Protein AF-A0A6G3PNI9-F1 (afdb_monomer_lite)

Radius of gyration: 14.33 Å; chains: 1; bounding box: 41×22×34 Å

pLDDT: mean 92.24, std 8.2, range [60.22, 98.5]

Sequence (84 aa):
MSDRADHRDRLRALEFDAFVAGAGGRLLHTATLLTGEPPQPPGAYPRAEHLLHAALSRTYAEWDRLHGGDPYDLARRELALRFA

Foldseek 3Di:
DVVVVVVVVVVLVVVLVVVCVVCVVVQLVVLCVLVVFDPPDPPSRVRSVVLLVQLSVVLSVCSVVCVPPDSNVSSSVSSVVVSD

Secondary structure (DSSP, 8-state):
-HHHHHHHHHHHHHHHHHHHHHHHHHHHHHHHHHHT----STT--HHHHHHHHHHHHHHHHTGGG-TT--HHHHHHHHHHHHH-

Structure (mmCIF, N/CA/C/O backbone):
data_AF-A0A6G3PNI9-F1
#
_entry.id   AF-A0A6G3PNI9-F1
#
loop_
_atom_site.group_PDB
_atom_site.id
_atom_site.type_symbol
_atom_site.label_atom_id
_atom_site.label_alt_id
_atom_site.label_comp_id
_atom_site.label_asym_id
_atom_site.label_entity_id
_atom_site.label_seq_id
_atom_site.pdbx_PDB_ins_code
_atom_site.Cartn_x
_atom_site.Cartn_y
_atom_site.Cartn_z
_atom_site.occupancy
_atom_site.B_iso_or_equiv
_atom_site.auth_seq_id
_atom_site.auth_comp_id
_atom_site.auth_asym_id
_atom_site.auth_atom_id
_atom_site.pdbx_PDB_model_num
ATOM 1 N N . MET A 1 1 ? 29.650 -6.878 -14.835 1.00 60.22 1 MET A N 1
ATOM 2 C CA . MET A 1 1 ? 28.254 -7.375 -14.884 1.00 60.22 1 MET A CA 1
ATOM 3 C C . MET A 1 1 ? 27.433 -6.985 -13.649 1.00 60.22 1 MET A C 1
ATOM 5 O O . MET A 1 1 ? 26.236 -6.823 -13.824 1.00 60.22 1 MET A O 1
ATOM 9 N N . SER A 1 2 ? 28.039 -6.750 -12.470 1.00 65.06 2 SER A N 1
ATOM 10 C CA . SER A 1 2 ? 27.339 -6.298 -11.242 1.00 65.06 2 SER A CA 1
ATOM 11 C C . SER A 1 2 ? 26.644 -4.935 -11.372 1.00 65.06 2 SER A C 1
ATOM 13 O O . SER A 1 2 ? 25.478 -4.800 -11.034 1.00 65.06 2 SER A O 1
ATOM 15 N N . ASP A 1 3 ? 27.311 -3.961 -11.995 1.00 76.06 3 ASP A N 1
ATOM 16 C CA . ASP A 1 3 ? 26.843 -2.566 -12.069 1.00 76.06 3 ASP A CA 1
ATOM 17 C C . ASP A 1 3 ? 25.460 -2.388 -12.740 1.00 76.06 3 ASP A C 1
ATOM 19 O O . ASP A 1 3 ? 24.672 -1.518 -12.380 1.00 76.06 3 ASP A O 1
ATOM 23 N N . ARG A 1 4 ? 25.102 -3.279 -13.678 1.00 71.88 4 ARG A N 1
ATOM 24 C CA . ARG A 1 4 ? 23.784 -3.271 -14.342 1.00 71.88 4 ARG A CA 1
ATOM 25 C C . ARG A 1 4 ? 22.665 -3.890 -13.501 1.00 71.88 4 ARG A C 1
ATOM 27 O O . ARG A 1 4 ? 21.500 -3.586 -13.745 1.00 71.88 4 ARG A O 1
ATOM 34 N N . ALA A 1 5 ? 22.984 -4.808 -12.591 1.00 76.62 5 ALA A N 1
ATOM 35 C CA . ALA A 1 5 ? 22.004 -5.345 -11.648 1.00 76.62 5 ALA A CA 1
ATOM 36 C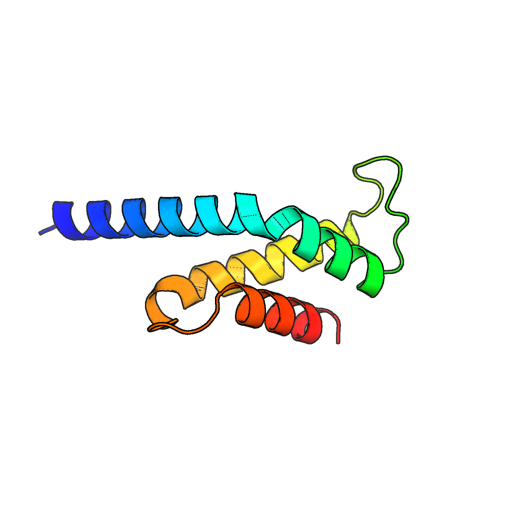 C . ALA A 1 5 ? 21.709 -4.289 -10.578 1.00 76.62 5 ALA A C 1
ATOM 38 O O . ALA A 1 5 ? 20.561 -3.881 -10.444 1.00 76.62 5 ALA A O 1
ATOM 39 N N . ASP A 1 6 ? 22.760 -3.715 -9.989 1.00 84.94 6 ASP A N 1
ATOM 40 C CA . ASP A 1 6 ? 22.652 -2.672 -8.964 1.00 84.94 6 ASP A CA 1
ATOM 41 C C . ASP A 1 6 ? 21.923 -1.420 -9.480 1.00 84.94 6 ASP A C 1
ATOM 43 O O . ASP A 1 6 ? 21.135 -0.802 -8.766 1.00 84.94 6 ASP A O 1
ATOM 47 N N . HIS A 1 7 ? 22.158 -1.032 -10.738 1.00 86.88 7 HIS A N 1
ATOM 48 C CA . HIS A 1 7 ? 21.441 0.084 -11.353 1.00 86.88 7 HIS A CA 1
ATOM 49 C C . HIS A 1 7 ? 19.943 -0.202 -11.536 1.00 86.88 7 HIS A C 1
ATOM 51 O O . HIS A 1 7 ? 19.123 0.670 -11.251 1.00 86.88 7 HIS A O 1
ATOM 57 N N . ARG A 1 8 ? 19.574 -1.415 -11.973 1.00 87.44 8 ARG A N 1
ATOM 58 C CA . ARG A 1 8 ? 18.164 -1.808 -12.129 1.00 87.44 8 ARG A CA 1
ATOM 59 C C . ARG A 1 8 ? 17.447 -1.875 -10.786 1.00 87.44 8 ARG A C 1
ATOM 61 O O . ARG A 1 8 ? 16.341 -1.3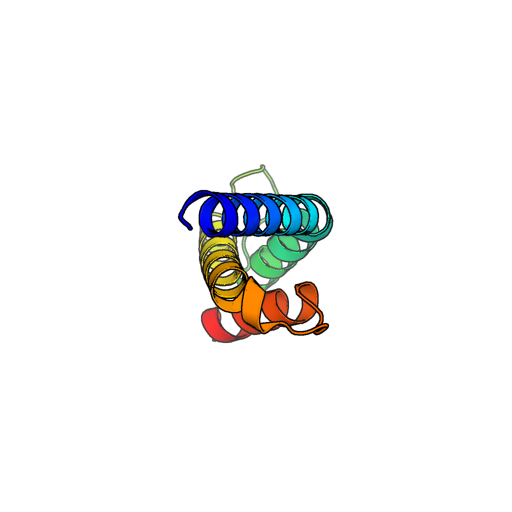59 -10.686 1.00 87.44 8 ARG A O 1
ATOM 68 N N . ASP A 1 9 ? 18.100 -2.406 -9.757 1.00 89.44 9 ASP A N 1
ATOM 69 C CA . ASP A 1 9 ? 17.530 -2.474 -8.408 1.00 89.44 9 ASP A CA 1
ATOM 70 C C . ASP A 1 9 ? 17.273 -1.073 -7.831 1.00 89.44 9 ASP A C 1
ATOM 72 O O . ASP A 1 9 ? 16.228 -0.828 -7.229 1.00 89.44 9 ASP A O 1
ATOM 76 N N . ARG A 1 10 ? 18.180 -0.114 -8.073 1.00 91.62 10 ARG A N 1
ATOM 77 C CA . ARG A 1 10 ? 17.979 1.291 -7.676 1.00 91.62 10 ARG A CA 1
ATOM 78 C C . ARG A 1 10 ? 16.820 1.948 -8.419 1.00 91.62 10 ARG A C 1
ATOM 80 O O . ARG A 1 10 ? 16.031 2.646 -7.792 1.00 91.62 10 ARG A O 1
ATOM 87 N N . LEU A 1 11 ? 16.716 1.746 -9.734 1.00 91.38 11 LEU A N 1
ATOM 88 C CA . LEU A 1 11 ? 15.608 2.291 -10.524 1.00 91.38 11 LEU A CA 1
ATOM 89 C C . LEU A 1 11 ? 14.267 1.724 -10.055 1.00 91.38 11 LEU A C 1
ATOM 91 O O . LEU A 1 11 ? 13.350 2.493 -9.784 1.00 91.38 11 LEU A O 1
ATOM 95 N N . ARG A 1 12 ? 14.193 0.404 -9.857 1.00 92.00 12 ARG A N 1
ATOM 96 C CA . ARG A 1 12 ? 13.022 -0.274 -9.294 1.00 92.00 12 ARG A CA 1
ATOM 97 C C . ARG A 1 12 ? 12.614 0.313 -7.943 1.00 92.00 12 ARG A C 1
ATOM 99 O O . ARG A 1 12 ? 11.432 0.562 -7.722 1.00 92.00 12 ARG A O 1
ATOM 106 N N . ALA A 1 13 ? 13.572 0.538 -7.044 1.00 94.50 13 ALA A N 1
ATOM 107 C CA . ALA A 1 13 ? 13.294 1.140 -5.742 1.00 94.50 13 ALA A CA 1
ATOM 108 C C . ALA A 1 13 ? 12.733 2.566 -5.880 1.00 94.50 13 ALA A C 1
ATOM 110 O O . ALA A 1 13 ? 11.726 2.884 -5.258 1.00 94.50 13 ALA A O 1
ATOM 111 N N . LEU A 1 14 ? 13.320 3.395 -6.749 1.00 95.81 14 LEU A N 1
ATOM 112 C CA . LEU A 1 14 ? 12.862 4.770 -6.979 1.00 95.81 14 LEU A CA 1
ATOM 113 C C . LEU A 1 14 ? 11.463 4.838 -7.605 1.00 95.81 14 LEU A C 1
ATOM 115 O O . LEU A 1 14 ? 10.648 5.671 -7.210 1.00 95.81 14 LEU A O 1
ATOM 119 N N . GLU A 1 15 ? 11.171 3.972 -8.575 1.00 95.38 15 GLU A N 1
ATOM 120 C CA . GLU A 1 15 ? 9.840 3.869 -9.181 1.00 95.38 15 GLU A CA 1
ATOM 121 C C . GLU A 1 15 ? 8.793 3.437 -8.152 1.00 95.38 15 GLU A C 1
ATOM 123 O O . GLU A 1 15 ? 7.695 3.999 -8.103 1.00 95.38 15 GLU A O 1
ATOM 128 N N . PHE A 1 16 ? 9.144 2.470 -7.301 1.00 96.50 16 PHE A N 1
ATOM 129 C CA . PHE A 1 16 ? 8.277 2.027 -6.220 1.00 96.50 16 PHE A CA 1
ATOM 130 C C . PHE A 1 16 ? 8.042 3.131 -5.186 1.00 96.50 16 PHE A C 1
ATOM 132 O O . PHE A 1 16 ? 6.898 3.370 -4.801 1.00 96.50 16 PHE A O 1
ATOM 139 N N . ASP A 1 17 ? 9.087 3.852 -4.783 1.00 97.38 17 ASP A N 1
ATOM 140 C CA . ASP A 1 17 ? 8.979 4.978 -3.853 1.00 97.38 17 ASP A CA 1
ATOM 141 C C . ASP A 1 17 ? 8.079 6.084 -4.417 1.00 97.38 17 ASP A C 1
ATOM 143 O O . ASP A 1 17 ? 7.209 6.598 -3.711 1.00 97.38 17 ASP A O 1
ATOM 147 N N . ALA A 1 18 ? 8.219 6.414 -5.705 1.00 97.50 18 ALA A N 1
ATOM 148 C CA . ALA A 1 18 ? 7.353 7.382 -6.376 1.00 97.50 18 ALA A CA 1
ATOM 149 C C . ALA A 1 18 ? 5.883 6.924 -6.390 1.00 97.50 18 ALA A C 1
ATOM 151 O O . ALA A 1 18 ? 4.971 7.720 -6.139 1.00 97.50 18 ALA A O 1
ATOM 152 N N . PHE A 1 19 ? 5.643 5.632 -6.624 1.00 96.94 19 PHE A N 1
ATOM 153 C CA . PHE A 1 19 ? 4.313 5.041 -6.521 1.00 96.94 19 PHE A CA 1
ATOM 154 C C . PHE A 1 19 ? 3.746 5.143 -5.099 1.00 96.94 19 PHE A C 1
ATOM 156 O O . PHE A 1 19 ? 2.618 5.612 -4.924 1.00 96.94 19 PHE A O 1
ATOM 163 N N . VAL A 1 20 ? 4.514 4.761 -4.074 1.00 97.81 20 VAL A N 1
ATOM 164 C CA . VAL A 1 20 ? 4.077 4.827 -2.671 1.00 97.81 20 VAL A CA 1
ATOM 165 C C . VAL A 1 20 ? 3.807 6.272 -2.256 1.00 97.81 20 VAL A C 1
ATOM 167 O O . VAL A 1 20 ? 2.787 6.534 -1.619 1.00 97.81 20 VAL A O 1
ATOM 170 N N . ALA A 1 21 ? 4.634 7.227 -2.680 1.00 97.75 21 ALA A N 1
ATOM 171 C CA . ALA A 1 21 ? 4.401 8.646 -2.432 1.00 97.75 21 ALA A CA 1
ATOM 172 C C . ALA A 1 21 ? 3.074 9.139 -3.046 1.00 97.75 21 ALA A C 1
ATOM 174 O O . ALA A 1 21 ? 2.362 9.929 -2.425 1.00 97.75 21 ALA A O 1
ATOM 175 N N . GLY A 1 22 ? 2.698 8.651 -4.235 1.00 97.81 22 GLY A N 1
ATOM 176 C CA . GLY A 1 22 ? 1.465 9.052 -4.928 1.00 97.81 22 GLY A CA 1
ATOM 177 C C . GLY A 1 22 ? 0.194 8.283 -4.533 1.00 97.81 22 GLY A C 1
ATOM 178 O O . GLY A 1 22 ? -0.924 8.793 -4.691 1.00 97.81 22 GLY A O 1
ATOM 179 N N . ALA A 1 23 ? 0.327 7.051 -4.040 1.00 97.88 23 ALA A N 1
ATOM 180 C CA . ALA A 1 23 ? -0.796 6.146 -3.777 1.00 97.88 23 ALA A CA 1
ATOM 181 C C . ALA A 1 23 ? -0.948 5.730 -2.306 1.00 97.88 23 ALA A C 1
ATOM 183 O O . ALA A 1 23 ? -2.044 5.327 -1.905 1.00 97.88 23 ALA A O 1
ATOM 184 N N . GLY A 1 24 ? 0.105 5.858 -1.497 1.00 96.38 24 GLY A N 1
ATOM 185 C CA . GLY A 1 24 ? 0.179 5.341 -0.130 1.00 96.38 24 GLY A CA 1
ATOM 186 C C . GLY A 1 24 ? -0.945 5.843 0.767 1.00 96.38 24 GLY A C 1
ATOM 187 O O . GLY A 1 24 ? -1.592 5.040 1.428 1.00 96.38 24 GLY A O 1
ATOM 188 N N . GLY A 1 25 ? -1.279 7.136 0.710 1.00 95.31 25 GLY A N 1
ATOM 189 C CA . GLY A 1 25 ? -2.390 7.693 1.491 1.00 95.31 25 GLY A CA 1
ATOM 190 C C . GLY A 1 25 ? -3.753 7.071 1.151 1.00 95.31 25 GLY A C 1
ATOM 191 O O . GLY A 1 25 ? -4.535 6.763 2.048 1.00 95.31 25 GLY A O 1
ATOM 192 N N . ARG A 1 26 ? -4.033 6.812 -0.137 1.00 97.25 26 ARG A N 1
ATOM 193 C CA . ARG A 1 26 ? -5.292 6.165 -0.562 1.00 97.25 26 ARG A CA 1
ATOM 194 C C . ARG A 1 26 ? -5.323 4.682 -0.199 1.00 97.25 26 ARG A C 1
ATOM 196 O O . ARG A 1 26 ? -6.379 4.160 0.154 1.00 97.25 26 ARG A O 1
ATOM 203 N N . LEU A 1 27 ? -4.184 4.000 -0.295 1.00 98.06 27 LEU A N 1
ATOM 204 C CA . LEU A 1 27 ? -4.064 2.593 0.087 1.00 98.06 27 LEU A CA 1
ATOM 205 C C . LEU A 1 27 ? -4.188 2.419 1.606 1.00 98.06 27 LEU A C 1
ATOM 207 O O . LEU A 1 27 ? -4.911 1.531 2.046 1.00 98.06 27 LEU A O 1
ATOM 211 N N . LEU A 1 28 ? -3.580 3.310 2.393 1.00 96.50 28 LEU A N 1
ATOM 212 C CA . LEU A 1 28 ? -3.741 3.348 3.846 1.00 96.50 28 LEU A CA 1
ATOM 213 C C . LEU A 1 28 ? -5.196 3.589 4.225 1.00 96.50 28 LEU A C 1
ATOM 215 O O . LEU A 1 28 ? -5.749 2.822 4.999 1.00 96.50 28 LEU A O 1
ATOM 219 N N . HIS A 1 29 ? -5.846 4.581 3.611 1.00 95.25 29 HIS A N 1
ATOM 220 C CA . HIS A 1 29 ? -7.266 4.830 3.842 1.00 95.25 29 HIS A CA 1
ATOM 221 C C . HIS A 1 29 ? -8.127 3.597 3.532 1.00 95.25 29 HIS A C 1
ATOM 223 O O . HIS A 1 29 ? -9.020 3.252 4.301 1.00 95.25 29 HIS A O 1
ATOM 229 N N . THR A 1 30 ? -7.825 2.888 2.441 1.00 97.31 30 THR A N 1
ATOM 230 C CA . THR A 1 30 ? -8.512 1.635 2.095 1.00 97.31 30 THR A CA 1
ATOM 231 C C . THR A 1 30 ? -8.295 0.566 3.168 1.00 97.31 30 THR A C 1
ATOM 233 O O . THR A 1 30 ? -9.256 -0.065 3.595 1.00 97.31 30 THR A O 1
ATOM 236 N N . ALA A 1 31 ? -7.059 0.383 3.641 1.00 97.81 31 ALA A N 1
ATOM 237 C CA . ALA A 1 31 ? -6.754 -0.556 4.716 1.00 97.81 31 ALA A CA 1
ATOM 238 C C . ALA A 1 31 ? -7.488 -0.191 6.018 1.00 97.81 31 ALA A C 1
ATOM 240 O O . ALA A 1 31 ? -8.055 -1.076 6.647 1.00 97.81 31 ALA A O 1
ATOM 241 N N . THR A 1 32 ? -7.566 1.096 6.372 1.00 96.50 32 THR A N 1
ATOM 242 C CA . THR A 1 32 ? -8.317 1.593 7.537 1.00 96.50 32 THR A CA 1
ATOM 243 C C . THR A 1 32 ? -9.811 1.277 7.435 1.00 96.50 32 THR A C 1
ATOM 245 O O . THR A 1 32 ? -10.416 0.849 8.415 1.00 96.50 32 THR A O 1
ATOM 248 N N . LEU A 1 33 ? -10.410 1.436 6.247 1.00 95.88 33 LEU A N 1
ATOM 249 C CA . LEU A 1 33 ? -11.810 1.065 6.015 1.00 95.88 33 LEU A CA 1
ATOM 250 C C . LEU A 1 33 ? -12.038 -0.444 6.164 1.00 95.88 33 LEU A C 1
ATOM 252 O O . LEU A 1 33 ? -13.053 -0.848 6.724 1.00 95.88 33 LEU A O 1
ATOM 256 N N . LEU A 1 34 ? -11.103 -1.270 5.685 1.00 97.31 34 LEU A N 1
ATOM 257 C CA . LEU A 1 34 ? -11.183 -2.726 5.814 1.00 97.31 34 LEU A CA 1
ATOM 258 C C . LEU A 1 34 ? -11.040 -3.173 7.275 1.00 97.31 34 LEU A C 1
ATOM 260 O O . LEU A 1 34 ? -11.814 -4.005 7.740 1.00 97.31 34 LEU A O 1
ATOM 264 N N . THR A 1 35 ? -10.086 -2.611 8.023 1.00 96.88 35 THR A N 1
ATOM 265 C CA . THR A 1 35 ? -9.828 -3.014 9.416 1.00 96.88 35 THR A CA 1
ATOM 266 C C . THR A 1 35 ? -10.803 -2.410 10.425 1.00 96.88 35 THR A C 1
ATOM 268 O O . THR A 1 35 ? -10.841 -2.865 11.571 1.00 96.88 35 THR A O 1
ATOM 271 N N . GLY A 1 36 ? -11.591 -1.408 10.022 1.00 96.06 36 GLY A N 1
ATOM 272 C CA . GLY A 1 36 ? -12.536 -0.707 10.892 1.00 96.06 36 GLY A CA 1
ATOM 273 C C . GLY A 1 36 ? -11.859 0.154 11.961 1.00 96.06 36 GLY A C 1
ATOM 274 O O . GLY A 1 36 ? -12.479 0.475 12.974 1.00 96.06 36 GLY A O 1
ATOM 275 N N . GLU A 1 37 ? -10.584 0.498 11.775 1.00 93.44 37 GLU A N 1
ATOM 276 C CA . GLU A 1 37 ? -9.842 1.334 12.717 1.00 93.44 37 GLU A CA 1
ATOM 277 C C . GLU A 1 37 ? -10.168 2.824 12.519 1.00 93.44 37 GLU A C 1
ATOM 279 O O . GLU A 1 37 ? -10.471 3.263 11.406 1.00 93.44 37 GLU A O 1
ATOM 284 N N . PRO A 1 38 ? -10.126 3.639 13.585 1.00 88.00 38 PRO A N 1
ATOM 285 C CA . PRO A 1 38 ? -10.365 5.067 13.461 1.00 88.00 38 PRO A CA 1
ATOM 286 C C . PRO A 1 38 ? -9.209 5.734 12.693 1.00 88.00 38 PRO A C 1
ATOM 288 O O . PRO A 1 38 ? -8.050 5.500 13.020 1.00 88.00 38 PRO A O 1
ATOM 291 N N . PRO A 1 39 ? -9.478 6.622 11.718 1.00 78.88 39 PRO A N 1
ATOM 292 C CA . PRO A 1 39 ? -8.431 7.312 10.955 1.00 78.88 39 PRO A CA 1
ATOM 293 C C . PRO A 1 39 ? -7.720 8.417 11.753 1.00 78.88 39 PRO A C 1
ATOM 295 O O . PRO A 1 39 ? -6.806 9.058 11.236 1.00 78.88 39 PRO A O 1
ATOM 298 N N . GLN A 1 40 ? -8.177 8.700 12.977 1.00 81.44 40 GLN A N 1
A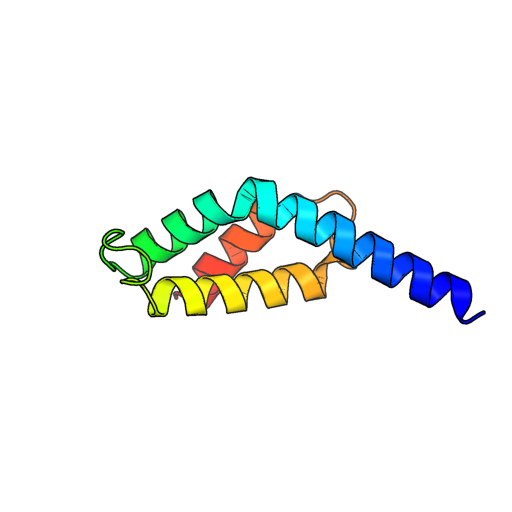TOM 299 C CA . GLN A 1 40 ? -7.641 9.733 13.854 1.00 81.44 40 GLN A CA 1
ATOM 300 C C . GLN A 1 40 ? -7.615 9.251 15.312 1.00 81.44 40 GLN A C 1
ATOM 302 O O . GLN A 1 40 ? -8.559 8.577 15.735 1.00 81.44 40 GLN A O 1
ATOM 307 N N . PRO A 1 41 ? -6.596 9.652 16.098 1.00 83.94 41 PRO A N 1
ATOM 308 C CA . PRO A 1 41 ? -5.398 10.400 15.679 1.00 83.94 41 PRO A CA 1
ATOM 309 C C . PRO A 1 41 ? -4.474 9.577 14.748 1.00 83.94 41 PRO A C 1
ATOM 311 O O . PRO A 1 41 ? -4.679 8.371 14.606 1.00 83.94 41 PRO A O 1
ATOM 314 N N . PRO A 1 42 ? -3.472 10.185 14.081 1.00 79.12 42 PRO A N 1
ATOM 315 C CA . PRO A 1 42 ? -2.524 9.442 13.248 1.00 79.12 42 PRO A CA 1
ATOM 316 C C . PRO A 1 42 ? -1.841 8.322 14.045 1.00 79.12 42 PRO A C 1
ATOM 318 O O . PRO A 1 42 ? -1.496 8.515 15.211 1.00 79.12 42 PRO A O 1
ATOM 321 N N . GLY A 1 43 ? -1.664 7.154 13.427 1.00 76.25 43 GLY A N 1
ATOM 322 C CA . GLY A 1 43 ? -1.121 5.963 14.094 1.00 76.25 43 GLY A CA 1
ATOM 323 C C . GLY A 1 43 ? -2.128 5.197 14.966 1.00 76.25 43 GLY A C 1
ATOM 324 O O . GLY A 1 43 ? -1.764 4.198 15.580 1.00 76.25 43 GLY A O 1
ATOM 325 N N . ALA A 1 44 ? -3.404 5.601 15.003 1.00 84.38 44 ALA A N 1
ATOM 326 C CA . ALA A 1 44 ? -4.477 4.861 15.683 1.00 84.38 44 ALA A CA 1
ATOM 327 C C . ALA A 1 44 ? -5.026 3.662 14.873 1.00 84.38 44 ALA A C 1
ATOM 329 O O . ALA A 1 44 ? -6.109 3.161 15.173 1.00 84.38 44 ALA A O 1
ATOM 330 N N . TYR A 1 45 ? -4.294 3.207 13.851 1.00 92.62 45 TYR A N 1
ATOM 331 C CA . TYR A 1 45 ? -4.705 2.147 12.924 1.00 92.62 45 TYR A CA 1
ATOM 332 C C . TYR A 1 45 ? -3.581 1.114 12.648 1.00 92.62 45 TYR A C 1
ATOM 334 O O . TYR A 1 45 ? -3.212 0.867 11.494 1.00 92.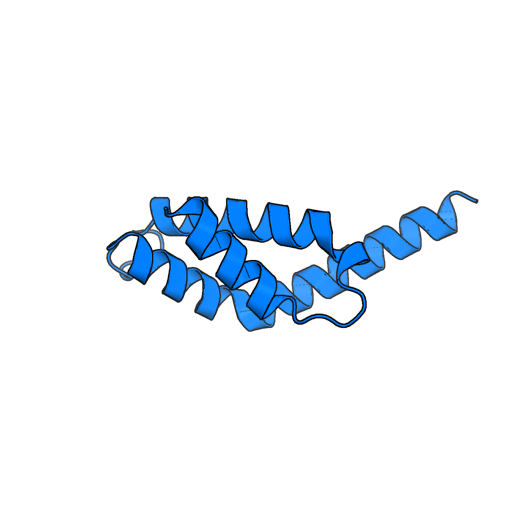62 45 TYR A O 1
ATOM 342 N N . PRO A 1 46 ? -2.992 0.499 13.697 1.00 94.75 46 PRO A N 1
ATOM 343 C CA . PRO A 1 46 ? -1.865 -0.426 13.551 1.00 94.75 46 PRO A CA 1
ATOM 344 C C . PRO A 1 46 ? -2.179 -1.655 12.684 1.00 94.75 46 PRO A C 1
ATOM 346 O O . PRO A 1 46 ? -1.277 -2.184 12.029 1.00 94.75 46 PRO A O 1
ATOM 349 N N . ARG A 1 47 ? -3.434 -2.131 12.638 1.00 96.31 47 ARG A N 1
ATOM 350 C CA . ARG A 1 47 ? -3.800 -3.261 11.765 1.00 96.31 47 ARG A CA 1
ATOM 351 C C . ARG A 1 47 ? -3.819 -2.834 10.301 1.00 96.31 47 ARG A C 1
ATOM 353 O O . ARG A 1 47 ? -3.358 -3.595 9.454 1.00 96.31 47 ARG A O 1
ATOM 360 N N . ALA A 1 48 ? -4.301 -1.630 10.002 1.00 97.12 48 ALA A N 1
ATOM 361 C CA . ALA A 1 48 ? -4.308 -1.058 8.661 1.00 97.12 48 ALA A CA 1
ATOM 362 C C . ALA A 1 48 ? -2.883 -0.844 8.147 1.00 97.12 48 ALA A C 1
ATOM 364 O O . ALA A 1 48 ? -2.588 -1.191 7.005 1.00 97.12 48 ALA A O 1
ATOM 365 N N . GLU A 1 49 ? -1.986 -0.328 8.992 1.00 96.12 49 GLU A N 1
ATOM 366 C CA . GLU A 1 49 ? -0.565 -0.184 8.659 1.00 96.12 49 GLU A CA 1
ATOM 367 C C . GLU A 1 49 ? 0.081 -1.538 8.372 1.00 96.12 49 GLU A C 1
ATOM 369 O O . GLU A 1 49 ? 0.756 -1.688 7.355 1.00 96.12 49 GLU A O 1
ATOM 374 N N . HIS A 1 50 ? -0.167 -2.547 9.213 1.00 97.56 50 HIS A N 1
ATOM 375 C CA . HIS A 1 50 ? 0.367 -3.892 8.998 1.00 97.56 50 HIS A CA 1
ATOM 376 C C . HIS A 1 50 ? -0.153 -4.518 7.694 1.00 97.56 50 HIS A C 1
ATOM 378 O O . HIS A 1 50 ? 0.626 -5.063 6.906 1.00 97.56 50 HIS A O 1
ATOM 384 N N . LEU A 1 51 ? -1.459 -4.401 7.438 1.00 98.44 51 LEU A N 1
ATOM 385 C CA . LEU A 1 51 ? -2.103 -4.889 6.220 1.00 98.44 51 LEU A CA 1
ATOM 386 C C . LEU A 1 51 ? -1.537 -4.197 4.972 1.00 98.44 51 LEU A C 1
ATOM 388 O O . LEU A 1 51 ? -1.186 -4.866 3.996 1.00 98.44 51 LEU A O 1
ATOM 392 N N . LEU A 1 52 ? -1.399 -2.869 5.017 1.00 98.06 52 LEU A N 1
ATOM 393 C CA . LEU A 1 52 ? -0.804 -2.089 3.938 1.00 98.06 52 LEU A CA 1
ATOM 394 C C . LEU A 1 52 ? 0.642 -2.502 3.686 1.00 98.06 52 LEU A C 1
ATOM 396 O O . LEU A 1 52 ? 1.021 -2.714 2.537 1.00 98.06 52 LEU A O 1
ATOM 400 N N . HIS A 1 53 ? 1.442 -2.641 4.741 1.00 98.19 53 HIS A N 1
ATOM 401 C CA . HIS A 1 53 ? 2.846 -2.997 4.608 1.00 98.19 53 HIS A CA 1
ATOM 402 C C . HIS A 1 53 ? 2.993 -4.370 3.941 1.00 98.19 53 HIS A C 1
ATOM 404 O O . HIS A 1 53 ? 3.738 -4.501 2.974 1.00 98.19 53 HIS A O 1
ATOM 410 N N . ALA A 1 54 ? 2.200 -5.361 4.361 1.00 98.50 54 ALA A N 1
ATOM 411 C CA . ALA A 1 54 ? 2.194 -6.690 3.753 1.00 98.50 54 ALA A CA 1
ATOM 412 C C . ALA A 1 54 ? 1.764 -6.674 2.271 1.00 98.50 54 ALA A C 1
ATOM 414 O O . ALA A 1 54 ? 2.339 -7.401 1.452 1.00 98.50 54 ALA A O 1
ATOM 415 N N . ALA A 1 55 ? 0.778 -5.847 1.905 1.00 98.44 55 ALA A N 1
ATOM 416 C CA . ALA A 1 55 ? 0.350 -5.677 0.516 1.00 98.44 55 ALA A CA 1
ATOM 417 C C . ALA A 1 55 ? 1.420 -4.971 -0.337 1.00 98.44 55 ALA A C 1
ATOM 419 O O . ALA A 1 55 ? 1.698 -5.394 -1.463 1.00 98.44 55 ALA A O 1
ATOM 420 N N . LEU A 1 56 ? 2.073 -3.938 0.203 1.00 98.25 56 LEU A N 1
ATOM 421 C CA . LEU A 1 56 ? 3.158 -3.217 -0.462 1.00 98.25 56 LEU A CA 1
ATOM 422 C C . LEU A 1 56 ? 4.399 -4.090 -0.643 1.00 98.25 56 LEU A C 1
ATOM 424 O O . LEU A 1 56 ? 4.965 -4.088 -1.729 1.00 98.25 56 LEU A O 1
ATOM 428 N N . SER A 1 57 ? 4.785 -4.899 0.349 1.00 98.06 57 SER A N 1
ATOM 429 C CA . SER A 1 57 ? 5.896 -5.848 0.206 1.00 98.06 57 SER A CA 1
ATOM 430 C C . SER A 1 57 ? 5.646 -6.837 -0.931 1.00 98.06 57 SER A C 1
ATOM 432 O O . SER A 1 57 ? 6.551 -7.135 -1.710 1.00 98.06 57 SER A O 1
ATOM 434 N N . ARG A 1 58 ? 4.405 -7.323 -1.070 1.00 97.50 58 ARG A N 1
ATOM 435 C CA . ARG A 1 58 ? 4.038 -8.218 -2.172 1.00 97.50 58 ARG A CA 1
ATOM 436 C C . ARG A 1 58 ? 4.021 -7.505 -3.520 1.00 97.50 58 ARG A C 1
ATOM 438 O O . ARG A 1 58 ? 4.552 -8.045 -4.485 1.00 97.50 58 ARG A O 1
ATOM 445 N N . THR A 1 59 ? 3.473 -6.295 -3.563 1.00 97.12 59 THR A N 1
ATOM 446 C CA . THR A 1 59 ? 3.472 -5.441 -4.760 1.00 97.12 59 THR A CA 1
ATOM 447 C C . THR A 1 59 ? 4.903 -5.157 -5.215 1.00 97.12 59 THR A C 1
ATOM 449 O O . THR A 1 59 ? 5.214 -5.311 -6.392 1.00 97.12 59 THR A O 1
ATOM 452 N N . TYR A 1 60 ? 5.800 -4.835 -4.280 1.00 96.38 60 TYR A N 1
ATOM 453 C CA . TYR A 1 60 ? 7.215 -4.641 -4.568 1.00 96.38 60 TYR A CA 1
ATOM 454 C C . TYR A 1 60 ? 7.866 -5.922 -5.083 1.00 96.38 60 TYR A C 1
ATOM 456 O O . TYR A 1 60 ? 8.615 -5.868 -6.049 1.00 96.38 60 TYR A O 1
ATOM 464 N N . ALA A 1 61 ? 7.588 -7.085 -4.486 1.00 95.25 61 ALA A N 1
ATOM 465 C CA . ALA A 1 61 ? 8.149 -8.362 -4.936 1.00 95.25 61 ALA A CA 1
ATOM 466 C C . ALA A 1 61 ? 7.770 -8.707 -6.390 1.00 95.25 61 ALA A C 1
ATOM 468 O O . ALA A 1 61 ? 8.566 -9.320 -7.096 1.00 95.25 61 ALA A O 1
ATOM 469 N N . GLU A 1 62 ? 6.588 -8.282 -6.839 1.00 94.31 62 GLU A N 1
ATOM 470 C CA . GLU A 1 62 ? 6.086 -8.482 -8.204 1.00 94.31 62 GLU A CA 1
ATOM 471 C C . GLU A 1 62 ? 6.387 -7.306 -9.152 1.00 94.31 62 GLU A C 1
ATOM 473 O O . GLU A 1 62 ? 5.978 -7.349 -10.310 1.00 94.31 62 GLU A O 1
ATOM 478 N N . TRP A 1 63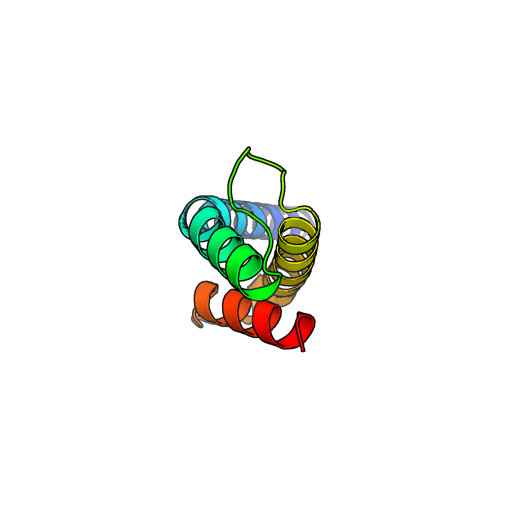 ? 7.118 -6.277 -8.703 1.00 93.50 63 TRP A N 1
ATOM 479 C CA . TRP A 1 63 ? 7.301 -5.016 -9.436 1.00 93.50 63 TRP A CA 1
ATOM 480 C C . TRP A 1 63 ? 7.834 -5.204 -10.859 1.00 93.50 63 TRP A C 1
ATOM 482 O O . TRP A 1 63 ? 7.227 -4.742 -11.819 1.00 93.50 63 TRP A O 1
ATOM 492 N N . ASP A 1 64 ? 8.902 -5.987 -11.019 1.00 89.56 64 ASP A N 1
ATOM 493 C CA . ASP A 1 64 ? 9.493 -6.256 -12.338 1.00 89.56 64 ASP A CA 1
ATOM 494 C C . ASP A 1 64 ? 8.570 -7.087 -13.245 1.00 89.56 64 ASP A C 1
ATOM 496 O O . ASP A 1 64 ? 8.727 -7.113 -14.465 1.00 89.56 64 ASP A O 1
ATOM 500 N N . ARG A 1 65 ? 7.597 -7.792 -12.657 1.00 87.50 65 ARG A N 1
ATOM 501 C CA . ARG A 1 65 ? 6.662 -8.670 -13.370 1.00 87.50 65 ARG A CA 1
ATOM 502 C C . ARG A 1 65 ? 5.393 -7.946 -13.802 1.00 87.50 65 ARG A C 1
ATOM 504 O O . ARG A 1 65 ? 4.614 -8.542 -14.546 1.00 87.50 65 ARG A O 1
ATOM 511 N N . LEU A 1 66 ? 5.199 -6.685 -13.406 1.00 85.44 66 LEU A N 1
ATOM 512 C CA . LEU A 1 66 ? 3.992 -5.932 -13.734 1.00 85.44 66 LEU A CA 1
ATOM 513 C C . LEU A 1 66 ? 3.819 -5.672 -15.239 1.00 85.44 66 LEU A C 1
ATOM 515 O O . LEU A 1 66 ? 2.679 -5.511 -15.644 1.00 85.44 66 LEU A O 1
ATOM 519 N N . HIS A 1 67 ? 4.872 -5.686 -16.075 1.00 74.56 67 HIS A N 1
ATOM 520 C CA . HIS A 1 67 ? 4.811 -5.575 -17.555 1.00 74.56 67 HIS A CA 1
ATOM 521 C C . HIS A 1 67 ? 3.728 -4.606 -18.103 1.00 74.56 67 HIS A C 1
ATOM 523 O O . HIS A 1 67 ? 2.992 -4.946 -19.028 1.00 74.56 67 HIS A O 1
ATOM 529 N N . GLY A 1 68 ? 3.607 -3.399 -17.533 1.00 76.06 68 GLY A N 1
ATOM 530 C CA . GLY A 1 68 ? 2.611 -2.393 -17.947 1.00 76.06 68 GLY A CA 1
ATOM 531 C C . GLY A 1 68 ? 1.222 -2.518 -17.303 1.00 76.06 68 GLY A C 1
ATOM 532 O O . GLY A 1 68 ? 0.319 -1.760 -17.647 1.00 76.06 68 GLY A O 1
ATOM 533 N N . GLY A 1 69 ? 1.036 -3.450 -16.371 1.00 87.12 69 GLY A N 1
ATOM 534 C CA . GLY A 1 69 ? -0.119 -3.505 -15.482 1.00 87.12 69 GLY A CA 1
ATOM 535 C C . GLY A 1 69 ? -0.131 -2.350 -14.478 1.00 87.12 69 GLY A C 1
ATOM 536 O O . GLY A 1 69 ? 0.889 -1.706 -14.235 1.00 87.12 69 GLY A O 1
ATOM 537 N N . ASP A 1 70 ? -1.292 -2.106 -13.872 1.00 93.38 70 ASP A N 1
ATOM 538 C CA . ASP A 1 70 ? -1.460 -1.033 -12.893 1.00 93.38 70 ASP A CA 1
ATOM 539 C C . ASP A 1 70 ? -0.991 -1.478 -11.483 1.00 93.38 70 ASP A C 1
ATOM 541 O O . ASP A 1 70 ? -1.606 -2.373 -10.880 1.00 93.38 70 ASP A O 1
ATOM 545 N N . PRO A 1 71 ? 0.081 -0.874 -10.923 1.00 95.75 71 PRO A N 1
ATOM 546 C CA . PRO A 1 71 ? 0.562 -1.190 -9.577 1.00 95.75 71 PRO A CA 1
ATOM 547 C C . PRO A 1 71 ? -0.452 -0.833 -8.486 1.00 95.75 71 PRO A C 1
ATOM 549 O O . PRO A 1 71 ? -0.482 -1.489 -7.442 1.00 95.75 71 PRO A O 1
ATOM 552 N N . TYR A 1 72 ? -1.321 0.155 -8.717 1.00 96.56 72 TYR A N 1
ATOM 553 C CA . TYR A 1 72 ? -2.381 0.509 -7.779 1.00 96.56 72 TYR A CA 1
ATOM 554 C C . TYR A 1 72 ? -3.437 -0.596 -7.690 1.00 96.56 72 TYR A C 1
ATOM 556 O O . TYR A 1 72 ? -3.823 -0.996 -6.587 1.00 96.56 72 TYR A O 1
ATOM 564 N N . ASP A 1 73 ? -3.848 -1.151 -8.831 1.00 96.62 73 ASP A N 1
ATOM 565 C CA . ASP A 1 73 ? -4.781 -2.279 -8.884 1.00 96.62 73 ASP A CA 1
ATOM 566 C C . ASP A 1 73 ? -4.189 -3.559 -8.287 1.00 96.62 73 ASP A C 1
ATOM 568 O O . ASP A 1 73 ? -4.904 -4.332 -7.641 1.00 96.62 73 ASP A O 1
ATOM 572 N N . LEU A 1 74 ? -2.889 -3.821 -8.476 1.00 97.19 74 LEU A N 1
ATOM 573 C CA . LEU A 1 74 ? -2.222 -4.920 -7.773 1.00 97.19 74 LEU A CA 1
ATOM 574 C C . LEU A 1 74 ? -2.260 -4.697 -6.257 1.00 97.19 74 LEU A C 1
ATOM 576 O O . LEU A 1 74 ? -2.758 -5.561 -5.539 1.00 97.19 74 LEU A O 1
ATOM 580 N N . ALA A 1 75 ? -1.832 -3.528 -5.775 1.00 98.06 75 ALA A N 1
ATOM 581 C CA . ALA A 1 75 ? -1.813 -3.227 -4.345 1.00 98.06 75 ALA A CA 1
ATOM 582 C C . ALA A 1 75 ? -3.207 -3.339 -3.700 1.00 98.06 75 ALA A C 1
ATOM 584 O O . ALA A 1 75 ? -3.348 -3.915 -2.621 1.00 98.06 75 ALA A O 1
ATOM 585 N N . ARG A 1 76 ? -4.264 -2.864 -4.375 1.00 97.69 76 ARG A N 1
ATOM 586 C CA . ARG A 1 76 ? -5.652 -3.008 -3.900 1.00 97.69 76 ARG A CA 1
ATOM 587 C C . ARG A 1 76 ? -6.117 -4.461 -3.834 1.00 97.69 76 ARG A C 1
ATOM 589 O O . ARG A 1 76 ? -6.803 -4.827 -2.882 1.00 97.69 76 ARG A O 1
ATOM 596 N N . ARG A 1 77 ? -5.752 -5.292 -4.815 1.00 97.31 77 ARG A N 1
ATOM 597 C CA . ARG A 1 77 ? -6.052 -6.733 -4.779 1.00 97.31 77 ARG A CA 1
ATOM 598 C C . ARG A 1 77 ? -5.316 -7.422 -3.638 1.00 97.31 77 ARG A C 1
ATOM 600 O O . ARG A 1 77 ? -5.931 -8.190 -2.910 1.00 97.31 77 ARG A O 1
ATOM 607 N N . GLU A 1 78 ? -4.040 -7.108 -3.440 1.00 98.31 78 GLU A N 1
ATOM 608 C CA . GLU A 1 78 ? -3.243 -7.688 -2.355 1.00 98.31 78 GLU A CA 1
ATOM 609 C C . GLU A 1 78 ? -3.759 -7.278 -0.962 1.00 98.31 78 GLU A C 1
ATOM 611 O O . GLU A 1 7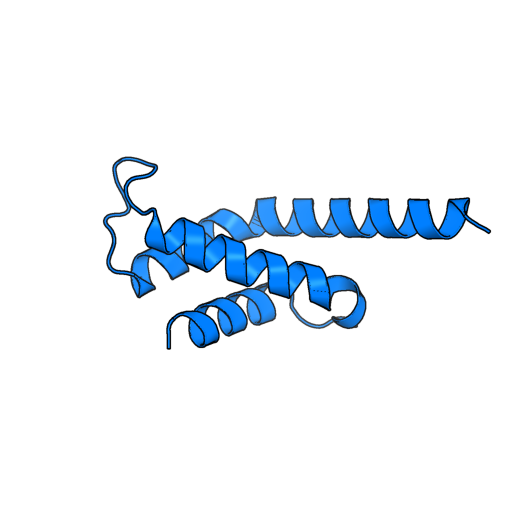8 ? -3.686 -8.096 -0.042 1.00 98.31 78 GLU A O 1
ATOM 616 N N . LEU A 1 79 ? -4.324 -6.068 -0.811 1.00 98.50 79 LEU A N 1
ATOM 617 C CA . LEU A 1 79 ? -5.060 -5.643 0.391 1.00 98.50 79 LEU A CA 1
ATOM 618 C C . LEU A 1 79 ? -6.302 -6.514 0.628 1.00 98.50 79 LEU A C 1
ATOM 620 O O . LEU A 1 79 ? -6.476 -7.048 1.719 1.00 98.50 79 LEU A O 1
ATOM 624 N N . ALA A 1 80 ? -7.152 -6.676 -0.391 1.00 98.06 80 ALA A N 1
ATOM 625 C CA . ALA A 1 80 ? -8.379 -7.464 -0.277 1.00 98.06 80 ALA A CA 1
ATOM 626 C C . ALA A 1 80 ? -8.092 -8.943 0.033 1.00 98.06 80 ALA A C 1
ATOM 628 O O . ALA A 1 80 ? -8.737 -9.525 0.899 1.00 98.06 80 ALA A O 1
ATOM 629 N N . LEU A 1 81 ? -7.089 -9.530 -0.629 1.00 98.19 81 LEU A N 1
ATOM 630 C CA . LEU A 1 81 ? -6.689 -10.926 -0.434 1.00 98.19 81 LEU A CA 1
ATOM 631 C C . LEU A 1 81 ? -6.126 -11.209 0.962 1.00 98.19 81 LEU A C 1
ATOM 633 O O . LEU A 1 81 ? -6.296 -12.313 1.455 1.00 98.19 81 LEU A O 1
ATOM 637 N N . ARG A 1 82 ? -5.429 -10.249 1.581 1.00 97.38 82 ARG A N 1
ATOM 638 C CA . ARG A 1 82 ? -4.859 -10.410 2.934 1.00 97.38 82 ARG A CA 1
ATOM 639 C C . ARG A 1 82 ? -5.839 -10.116 4.053 1.00 97.38 82 ARG A C 1
ATOM 641 O O . ARG A 1 82 ? -5.578 -10.491 5.190 1.00 97.38 82 ARG A O 1
ATOM 648 N N . PHE A 1 83 ? -6.886 -9.363 3.749 1.00 96.62 83 PHE A N 1
ATOM 649 C CA . PHE A 1 83 ? -7.933 -9.073 4.711 1.00 96.62 83 PHE A CA 1
ATOM 650 C C . PHE A 1 83 ? -8.930 -10.233 4.849 1.00 96.62 83 PHE A C 1
ATOM 652 O O . PHE A 1 83 ? -9.447 -10.439 5.944 1.00 96.62 83 PHE A O 1
ATOM 659 N N . ALA A 1 84 ? -9.205 -10.943 3.747 1.00 91.12 84 ALA A N 1
ATOM 660 C CA . ALA A 1 84 ? -10.087 -12.112 3.703 1.00 91.12 84 ALA A CA 1
ATOM 661 C C . ALA A 1 84 ? -9.531 -13.301 4.503 1.00 91.12 84 ALA A C 1
ATOM 663 O O . ALA A 1 84 ? -10.359 -13.992 5.138 1.00 91.12 84 ALA A O 1
#